Protein AF-A0A9N9E2N8-F1 (afdb_monomer)

Radius of gyration: 24.15 Å; Cα contacts (8 Å, |Δi|>4): 84; chains: 1; bounding box: 54×44×68 Å

Foldseek 3Di:
DDDDQVVQVVCVVVVNHNHPVVVVVVVVVCVVCVVVVVVVVCVVQVVQKDKDFDFCPPVPPDPDDDPDPDDDDPVRTDIDIDGDDPDDDQDCAAPVRHGQQDPVGGNVVSSVVRCCVPPVVCVVADPVRNPPPDD

Secondary structure (DSSP, 8-state):
----HHHHHHHHHTTSS--HHHHHHHHHHHHHTHHHHHHHHHHHHGGGEEEEEEE-SS-TTS--------PPPGGGEEEEEEE---PPPPPSB-TTS-BS--TTSS-HHHHHHHHIIIIIHHHTS-TGGGGS---

Sequence (135 aa):
MGTSYEAINAFATAGITITARHMDKKKADLAELHDDLINTYLNRDIRKATILNIDDYHNIHAKWTPDTCSTSTVSHMATQMLNSIETDAIPIYGLNGVSVHNHALIDPLIISKYLDEKYMRVMTVTFSGRFYHDD

Structure (mmCIF, N/CA/C/O backbone):
data_AF-A0A9N9E2N8-F1
#
_entry.id   AF-A0A9N9E2N8-F1
#
loop_
_atom_site.group_PDB
_atom_site.id
_atom_site.type_symbol
_atom_site.label_atom_id
_atom_site.label_alt_id
_atom_site.label_comp_id
_atom_site.label_asym_id
_atom_site.label_entity_id
_atom_site.label_seq_id
_atom_site.pdbx_PDB_ins_code
_atom_site.Cartn_x
_atom_site.Cartn_y
_atom_site.Cartn_z
_atom_site.occupancy
_atom_site.B_iso_or_equiv
_atom_site.auth_seq_id
_atom_site.auth_comp_id
_atom_site.auth_asym_id
_atom_site.auth_atom_id
_atom_site.pdbx_PDB_model_num
ATOM 1 N N . MET A 1 1 ? -7.423 -11.646 23.878 1.00 38.84 1 MET A N 1
ATOM 2 C CA . MET A 1 1 ? -7.677 -11.279 25.288 1.00 38.84 1 MET A CA 1
ATOM 3 C C . MET A 1 1 ? -8.115 -9.823 25.303 1.00 38.84 1 MET A C 1
ATOM 5 O O . MET A 1 1 ? -7.356 -8.999 24.815 1.00 38.84 1 MET A O 1
ATOM 9 N N . GLY A 1 2 ? -9.333 -9.517 25.751 1.00 53.75 2 GLY A N 1
ATOM 10 C CA . GLY A 1 2 ? -9.864 -8.151 25.808 1.00 53.75 2 GLY A CA 1
ATOM 11 C C . GLY A 1 2 ? -10.524 -7.896 27.161 1.00 53.75 2 GLY A C 1
ATOM 12 O O . GLY A 1 2 ? -11.177 -8.788 27.697 1.00 53.75 2 GLY A O 1
ATOM 13 N N . THR A 1 3 ? -10.303 -6.710 27.721 1.00 68.06 3 THR A N 1
ATOM 14 C CA . THR A 1 3 ? -10.912 -6.249 28.978 1.00 68.06 3 THR A CA 1
ATOM 15 C C . THR A 1 3 ? -12.417 -6.050 28.791 1.00 68.06 3 THR A C 1
ATOM 17 O O . THR A 1 3 ? -12.834 -5.491 27.778 1.00 68.06 3 THR A O 1
ATOM 20 N N . SER A 1 4 ? -13.236 -6.501 29.747 1.00 85.56 4 SER A N 1
ATOM 21 C CA . SER A 1 4 ? -14.698 -6.396 29.644 1.00 85.56 4 SER A CA 1
ATOM 22 C C . SER A 1 4 ? -15.182 -4.942 29.765 1.00 85.56 4 SER A C 1
ATOM 24 O O . SER A 1 4 ? -14.521 -4.096 30.379 1.00 85.56 4 SER A O 1
ATOM 26 N N . TYR A 1 5 ? -16.344 -4.631 29.184 1.00 87.06 5 TYR A N 1
ATOM 27 C CA . TYR A 1 5 ? -16.914 -3.279 29.210 1.00 87.06 5 TYR A CA 1
ATOM 28 C C . TYR A 1 5 ? -17.185 -2.776 30.632 1.00 87.06 5 TYR A C 1
ATOM 30 O O . TYR A 1 5 ? -17.061 -1.582 30.905 1.00 87.06 5 TYR A O 1
ATOM 38 N N . GLU A 1 6 ? -17.502 -3.686 31.549 1.00 87.25 6 GLU A N 1
ATOM 39 C CA . GLU A 1 6 ? -17.716 -3.404 32.966 1.00 87.25 6 GLU A CA 1
ATOM 40 C C . GLU A 1 6 ? -16.428 -2.904 33.622 1.00 87.25 6 GLU A C 1
ATOM 42 O O . GLU A 1 6 ? -16.455 -1.903 34.335 1.00 87.25 6 GLU A O 1
ATOM 47 N N . ALA A 1 7 ? -15.290 -3.539 33.329 1.00 87.62 7 ALA A N 1
ATOM 48 C CA . ALA A 1 7 ? -13.994 -3.112 33.844 1.00 87.62 7 ALA A CA 1
ATOM 49 C C . ALA A 1 7 ? -13.572 -1.746 33.270 1.00 87.62 7 ALA A C 1
ATOM 51 O O . ALA A 1 7 ? -13.100 -0.888 34.015 1.00 87.62 7 ALA A O 1
ATOM 52 N N . ILE A 1 8 ? -13.809 -1.495 31.974 1.00 88.25 8 ILE A N 1
ATOM 53 C CA . ILE A 1 8 ? -13.550 -0.185 31.343 1.00 88.25 8 ILE A CA 1
ATOM 54 C C . ILE A 1 8 ? -14.403 0.907 32.000 1.00 88.25 8 ILE A C 1
ATOM 56 O O . ILE A 1 8 ? -13.895 1.963 32.373 1.00 88.25 8 ILE A O 1
ATOM 60 N N . ASN A 1 9 ? -15.697 0.646 32.193 1.00 90.62 9 ASN A N 1
ATOM 61 C CA . ASN A 1 9 ? -16.595 1.608 32.824 1.00 90.62 9 ASN A CA 1
ATOM 62 C C . ASN A 1 9 ? -16.271 1.820 34.308 1.00 90.62 9 ASN A C 1
ATOM 64 O O . ASN A 1 9 ? -16.407 2.943 34.789 1.00 90.62 9 ASN A O 1
ATOM 68 N N . ALA A 1 10 ? -15.799 0.796 35.024 1.00 90.38 10 ALA A N 1
ATOM 69 C CA . ALA A 1 10 ? -15.347 0.932 36.406 1.00 90.38 10 ALA A CA 1
ATOM 70 C C . ALA A 1 10 ? -14.119 1.849 36.510 1.00 90.38 10 ALA A C 1
ATOM 72 O O . ALA A 1 10 ? -14.129 2.795 37.297 1.00 90.38 10 ALA A O 1
ATOM 73 N N . PHE A 1 11 ? -13.100 1.648 35.666 1.00 89.75 11 PHE A N 1
ATOM 74 C CA . PHE A 1 11 ? -11.941 2.546 35.625 1.00 89.75 11 PHE A CA 1
ATOM 75 C C . PHE A 1 11 ? -12.316 3.964 35.185 1.00 89.75 11 PHE A C 1
ATOM 77 O O . PHE A 1 11 ? -11.742 4.935 35.678 1.00 89.75 11 PHE A O 1
ATOM 84 N N . ALA A 1 12 ? -13.288 4.100 34.280 1.00 88.81 12 ALA A N 1
ATOM 85 C CA . ALA A 1 12 ? -13.772 5.405 33.855 1.00 88.81 12 ALA A CA 1
ATOM 86 C C . ALA A 1 12 ? -14.524 6.128 34.976 1.00 88.81 12 ALA A C 1
ATOM 88 O O . ALA A 1 12 ? -14.331 7.322 35.187 1.00 88.81 12 ALA A O 1
ATOM 89 N N . THR A 1 13 ? -15.320 5.390 35.752 1.00 88.38 13 THR A N 1
ATOM 90 C CA . THR A 1 13 ? -16.005 5.905 36.947 1.00 88.38 13 THR A CA 1
ATOM 91 C C . THR A 1 13 ? -15.002 6.315 38.026 1.00 88.38 13 THR A C 1
ATOM 93 O O . THR A 1 13 ? -15.208 7.314 38.706 1.00 88.38 13 THR A O 1
ATOM 96 N N . ALA A 1 14 ? -13.881 5.598 38.136 1.00 91.00 14 ALA A N 1
ATOM 97 C CA . ALA A 1 14 ? -12.762 5.964 39.002 1.00 91.00 14 ALA A CA 1
ATOM 98 C C . ALA A 1 14 ? -11.943 7.170 38.489 1.00 91.00 14 ALA A C 1
ATOM 100 O O . ALA A 1 14 ? -10.992 7.579 39.149 1.00 91.00 14 ALA A O 1
ATOM 101 N N . GLY A 1 15 ? -12.279 7.735 37.321 1.00 87.81 15 GLY A N 1
ATOM 102 C CA . GLY A 1 15 ? -11.592 8.886 36.726 1.00 87.81 15 GLY A CA 1
ATOM 103 C C . GLY A 1 15 ? -10.244 8.564 36.073 1.00 87.81 15 GLY A C 1
ATOM 104 O O . GLY A 1 15 ? -9.501 9.477 35.731 1.00 87.81 15 GLY A O 1
ATOM 105 N N . ILE A 1 16 ? -9.917 7.280 35.898 1.00 88.69 16 ILE A N 1
ATOM 106 C CA . ILE A 1 16 ? -8.618 6.823 35.378 1.00 88.69 16 ILE A CA 1
ATOM 107 C C . ILE A 1 16 ? -8.647 6.691 33.845 1.00 88.69 16 ILE A C 1
ATOM 109 O O . ILE A 1 16 ? -7.616 6.815 33.187 1.00 88.69 16 ILE A O 1
ATOM 113 N N . THR A 1 17 ? -9.818 6.438 33.251 1.00 88.62 17 THR A N 1
ATOM 114 C CA . THR A 1 17 ? -9.977 6.254 31.796 1.00 88.62 17 THR A CA 1
ATOM 115 C C . THR A 1 17 ? -11.327 6.776 31.278 1.00 88.62 17 THR A C 1
ATOM 117 O O . THR A 1 17 ? -12.059 7.453 31.996 1.00 88.62 17 THR A O 1
ATOM 120 N N . ILE A 1 18 ? -11.659 6.488 30.018 1.00 88.38 18 ILE A N 1
ATOM 121 C CA . ILE A 1 18 ? -12.928 6.834 29.361 1.00 88.38 18 ILE A CA 1
ATOM 122 C C . ILE A 1 18 ? -13.882 5.636 29.307 1.00 88.38 18 ILE A C 1
ATOM 124 O O . ILE A 1 18 ? -13.458 4.484 29.264 1.00 88.38 18 ILE A O 1
ATOM 128 N N . THR A 1 19 ? -15.192 5.898 29.299 1.00 91.69 19 THR A N 1
ATOM 129 C CA . THR A 1 19 ? -16.204 4.830 29.245 1.00 91.69 19 THR A CA 1
ATOM 130 C C . THR A 1 19 ? -16.215 4.134 27.887 1.00 91.69 19 THR A C 1
ATOM 132 O O . THR A 1 19 ? -15.945 4.746 26.850 1.00 91.69 19 THR A O 1
ATOM 135 N N . ALA A 1 20 ? -16.629 2.866 27.879 1.00 89.25 20 ALA A N 1
ATOM 136 C CA . ALA A 1 20 ? -16.819 2.097 26.652 1.00 89.25 20 ALA A CA 1
ATOM 137 C C . ALA A 1 20 ? -17.772 2.805 25.676 1.00 89.25 20 ALA A C 1
ATOM 139 O O . ALA A 1 20 ? -17.470 2.955 24.497 1.00 89.25 20 ALA A O 1
ATOM 140 N N . ARG A 1 21 ? -18.863 3.374 26.205 1.00 88.12 21 ARG A N 1
ATOM 141 C CA . ARG A 1 21 ? -19.847 4.142 25.431 1.00 88.12 21 ARG A CA 1
ATOM 142 C C . ARG A 1 21 ? -19.235 5.348 24.717 1.00 88.12 21 ARG A C 1
ATOM 144 O O . ARG A 1 21 ? -19.639 5.672 23.603 1.00 88.12 21 ARG A O 1
ATOM 151 N N . HIS A 1 22 ? -18.291 6.037 25.360 1.00 90.62 22 HIS A N 1
ATOM 152 C CA . HIS A 1 22 ? -17.595 7.160 24.737 1.00 90.62 22 HIS A CA 1
ATOM 153 C C . HIS A 1 22 ? -16.716 6.685 23.575 1.00 90.62 22 HIS A C 1
ATOM 155 O O . HIS A 1 22 ? -16.745 7.300 22.510 1.00 90.62 22 HIS A O 1
ATOM 161 N N . MET A 1 23 ? -15.983 5.580 23.751 1.00 89.50 23 MET A N 1
ATOM 162 C CA . MET A 1 23 ? -15.212 4.975 22.660 1.00 89.50 23 MET A CA 1
ATOM 163 C C . MET A 1 23 ? -16.104 4.534 21.499 1.00 89.50 23 MET A C 1
ATOM 165 O O . MET A 1 23 ? -15.770 4.820 20.354 1.00 89.50 23 MET A O 1
ATOM 169 N N . ASP A 1 24 ? -17.239 3.888 21.777 1.00 92.56 24 ASP A N 1
ATOM 170 C CA . ASP A 1 24 ? -18.162 3.427 20.735 1.00 92.56 24 ASP A CA 1
ATOM 171 C C . ASP A 1 24 ? -18.695 4.599 19.909 1.00 92.56 24 ASP A C 1
ATOM 173 O O . ASP A 1 24 ? -18.713 4.536 18.681 1.00 92.56 24 ASP A O 1
ATOM 177 N N . LYS A 1 25 ? -19.043 5.711 20.570 1.00 93.69 25 LYS A N 1
ATOM 178 C CA . LYS A 1 25 ? -19.440 6.937 19.875 1.00 93.69 25 LYS A CA 1
ATOM 179 C C . LYS A 1 25 ? -18.308 7.481 19.004 1.00 93.69 25 LYS A C 1
ATOM 181 O O . LYS A 1 25 ? -18.532 7.764 17.838 1.00 93.69 25 LYS A O 1
ATOM 186 N N . LYS A 1 26 ? -17.082 7.565 19.528 1.00 92.75 26 LYS A N 1
ATOM 187 C CA . LYS A 1 26 ? -15.921 8.017 18.743 1.00 92.75 26 LYS A CA 1
ATOM 188 C C . LYS A 1 26 ? -15.634 7.121 17.544 1.00 92.75 26 LYS A C 1
ATOM 190 O O . LYS A 1 26 ? -15.248 7.624 16.495 1.00 92.75 26 LYS A O 1
ATOM 195 N N . LYS A 1 27 ? -15.830 5.813 17.689 1.00 91.19 27 LYS A N 1
ATOM 196 C CA . LYS A 1 27 ? -15.692 4.855 16.594 1.00 91.19 27 LYS A CA 1
ATOM 197 C C . LYS A 1 27 ? -16.765 5.069 15.526 1.00 91.19 27 LYS A C 1
ATOM 199 O O . LYS A 1 27 ? -16.438 5.002 14.348 1.00 91.19 27 LYS A O 1
ATOM 204 N N . ALA A 1 28 ? -18.006 5.342 15.929 1.00 93.19 28 ALA A N 1
ATOM 205 C CA . ALA A 1 28 ? -19.091 5.674 15.010 1.00 93.19 28 ALA A CA 1
ATOM 206 C C . ALA A 1 28 ? -18.826 6.996 14.272 1.00 93.19 28 ALA A C 1
ATOM 208 O O . ALA A 1 28 ? -18.872 7.007 13.048 1.00 93.19 28 ALA A O 1
ATOM 209 N N . ASP A 1 29 ? -18.442 8.056 14.994 1.00 94.69 29 ASP A N 1
ATOM 210 C CA . ASP A 1 29 ? -18.075 9.351 14.403 1.00 94.69 29 ASP A CA 1
ATOM 211 C C . ASP A 1 29 ? -16.925 9.179 13.382 1.00 94.69 29 ASP A C 1
ATOM 213 O O . ASP A 1 29 ? -16.960 9.727 12.284 1.00 94.69 29 ASP A O 1
ATOM 217 N N . LEU A 1 30 ? -15.900 8.381 13.720 1.00 90.06 30 LEU A N 1
ATOM 218 C CA . LEU A 1 30 ? -14.774 8.095 12.822 1.00 90.06 30 LEU A CA 1
ATOM 219 C C . LEU A 1 30 ? -15.198 7.296 11.583 1.00 90.06 30 LEU A C 1
ATOM 221 O O . LEU A 1 30 ? -14.648 7.519 10.509 1.00 90.06 30 LEU A O 1
ATOM 225 N N . ALA A 1 31 ? -16.136 6.360 11.734 1.00 90.25 31 ALA A N 1
ATOM 226 C CA . ALA A 1 31 ? -16.673 5.589 10.618 1.00 90.25 31 ALA A CA 1
ATOM 227 C C . ALA A 1 31 ? -17.500 6.472 9.671 1.00 90.25 31 ALA A C 1
ATOM 229 O O . ALA A 1 31 ? -17.393 6.314 8.462 1.00 90.25 31 ALA A O 1
ATOM 230 N N . GLU A 1 32 ? -18.265 7.427 10.204 1.00 93.62 32 GLU A N 1
ATOM 231 C CA . GLU A 1 32 ? -19.024 8.402 9.409 1.00 93.62 32 GLU A CA 1
ATOM 232 C C . GLU A 1 32 ? -18.097 9.351 8.633 1.00 93.62 32 GLU A C 1
ATOM 234 O O . GLU A 1 32 ? -18.327 9.630 7.462 1.00 93.62 32 GLU A O 1
ATOM 239 N N . LEU A 1 33 ? -16.996 9.785 9.255 1.00 94.19 33 LEU A N 1
ATOM 240 C CA . LEU A 1 33 ? -15.969 10.628 8.627 1.00 94.19 33 LEU A CA 1
ATOM 241 C C . LEU A 1 33 ? -15.017 9.860 7.695 1.00 94.19 33 LEU A C 1
ATOM 243 O O . LEU A 1 33 ? -14.157 10.474 7.060 1.00 94.19 33 LEU A O 1
ATOM 247 N N . HIS A 1 34 ? -15.102 8.529 7.656 1.00 89.56 34 HIS A N 1
ATOM 248 C CA . HIS A 1 34 ? -14.090 7.686 7.026 1.00 89.56 34 HIS A CA 1
ATOM 249 C C . HIS A 1 34 ? -13.934 7.980 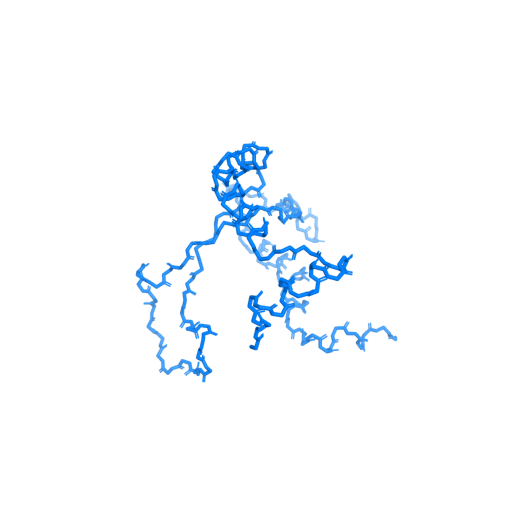5.535 1.00 89.56 34 HIS A C 1
ATOM 251 O O . HIS A 1 34 ? -12.813 8.192 5.067 1.00 89.56 34 HIS A O 1
ATOM 257 N N . ASP A 1 35 ? -15.052 8.042 4.815 1.00 88.12 35 ASP A N 1
ATOM 258 C CA . ASP A 1 35 ? -15.057 8.247 3.368 1.00 88.12 35 ASP A CA 1
ATOM 259 C C . ASP A 1 35 ? -14.479 9.618 3.005 1.00 88.12 35 ASP A C 1
ATOM 261 O O . ASP A 1 35 ? -13.633 9.722 2.116 1.00 88.12 35 ASP A O 1
ATOM 265 N N . ASP A 1 36 ? -14.848 10.668 3.742 1.00 91.94 36 ASP A N 1
ATOM 266 C CA . ASP A 1 36 ? -14.325 12.022 3.540 1.00 91.94 36 ASP A CA 1
ATOM 267 C C . ASP A 1 36 ? -12.822 12.113 3.834 1.00 91.94 36 ASP A C 1
ATOM 269 O O . ASP A 1 36 ? -12.075 12.767 3.095 1.00 91.94 36 ASP A O 1
ATOM 273 N N 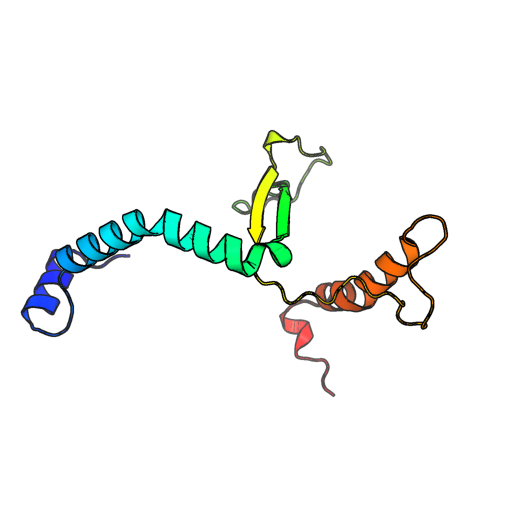. LEU A 1 37 ? -12.350 11.433 4.884 1.00 87.88 37 LEU A N 1
ATOM 274 C CA . LEU A 1 37 ? -10.928 11.361 5.223 1.00 87.88 37 LEU A CA 1
ATOM 275 C C . LEU A 1 37 ? -10.129 10.618 4.150 1.00 87.88 37 LEU A C 1
ATOM 277 O O . LEU A 1 37 ? -9.076 11.111 3.736 1.00 87.88 37 LEU A O 1
ATOM 281 N N . ILE A 1 38 ? -10.632 9.474 3.672 1.00 83.12 38 ILE A N 1
ATOM 282 C CA . ILE A 1 38 ? -10.019 8.735 2.564 1.00 83.12 38 ILE A CA 1
ATOM 283 C C . ILE A 1 38 ? -9.993 9.607 1.315 1.00 83.12 38 ILE A C 1
ATOM 285 O O . ILE A 1 38 ? -8.927 9.790 0.735 1.00 83.12 38 ILE A O 1
ATOM 289 N N . ASN A 1 39 ? -11.116 10.204 0.923 1.00 85.69 39 ASN A N 1
ATOM 290 C CA . ASN A 1 39 ? -11.197 11.039 -0.273 1.00 85.69 39 ASN A CA 1
ATOM 291 C C . ASN A 1 39 ? -10.233 12.228 -0.205 1.00 85.69 39 ASN A C 1
ATOM 293 O O . ASN A 1 39 ? -9.521 12.514 -1.169 1.00 85.69 39 ASN A O 1
ATOM 297 N N . THR A 1 40 ? -10.158 12.900 0.943 1.00 88.56 40 THR A N 1
ATOM 298 C CA . THR A 1 40 ? -9.223 14.011 1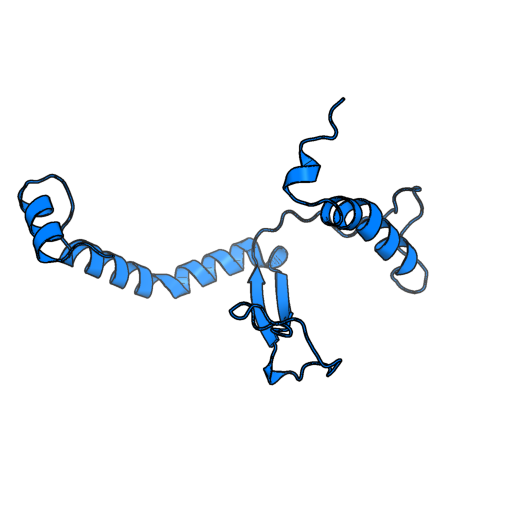.160 1.00 88.56 40 THR A CA 1
ATOM 299 C C . THR A 1 40 ? -7.772 13.546 1.044 1.00 88.56 40 THR A C 1
ATOM 301 O O . THR A 1 40 ? -6.961 14.185 0.371 1.00 88.56 40 THR A O 1
ATOM 304 N N . TYR A 1 41 ? -7.442 12.415 1.668 1.00 83.38 41 TYR A N 1
ATOM 305 C CA . TYR A 1 41 ? -6.110 11.825 1.619 1.00 83.38 41 TYR A CA 1
ATOM 306 C C . TYR A 1 41 ? -5.713 11.403 0.198 1.00 83.38 41 TYR A C 1
ATOM 308 O O . TYR A 1 41 ? -4.634 11.763 -0.274 1.00 83.38 41 TYR A O 1
ATOM 316 N N . LEU A 1 42 ? -6.600 10.705 -0.515 1.00 82.00 42 LEU A N 1
ATOM 317 C CA . LEU A 1 42 ? -6.375 10.277 -1.892 1.00 82.00 42 LEU A CA 1
ATOM 318 C C . LEU A 1 42 ? -6.204 11.467 -2.831 1.00 82.00 42 LEU A C 1
ATOM 320 O O . LEU A 1 42 ? -5.272 11.462 -3.623 1.00 82.00 42 LEU A O 1
ATOM 324 N N . ASN A 1 43 ? -7.029 12.509 -2.714 1.00 83.44 43 ASN A N 1
ATOM 325 C CA . ASN A 1 43 ? -6.896 13.712 -3.538 1.00 83.44 43 ASN A CA 1
ATOM 326 C C . ASN A 1 43 ? -5.566 14.439 -3.302 1.00 83.44 43 ASN A C 1
ATOM 328 O O . ASN A 1 43 ? -4.954 14.930 -4.251 1.00 83.44 43 ASN A O 1
ATOM 332 N N . ARG A 1 44 ? -5.091 14.488 -2.052 1.00 82.56 44 ARG A N 1
ATOM 333 C CA . ARG A 1 44 ? -3.800 15.101 -1.714 1.00 82.56 44 ARG A CA 1
ATOM 334 C C . ARG A 1 44 ? -2.623 14.318 -2.294 1.00 82.56 44 ARG A C 1
ATOM 336 O O . ARG A 1 44 ? -1.672 14.918 -2.792 1.00 82.56 44 ARG A O 1
ATOM 343 N N . ASP A 1 45 ? -2.688 12.992 -2.224 1.00 76.25 45 ASP A N 1
ATOM 344 C CA . ASP A 1 45 ? -1.568 12.098 -2.517 1.00 76.25 45 ASP A CA 1
ATOM 345 C C . ASP A 1 45 ? -1.763 11.282 -3.811 1.00 76.25 45 ASP A C 1
ATOM 347 O O . ASP A 1 45 ? -1.033 10.323 -4.051 1.00 76.25 45 ASP A O 1
ATOM 351 N N . ILE A 1 46 ? -2.685 11.686 -4.699 1.00 75.69 46 ILE A N 1
ATOM 352 C CA . ILE A 1 46 ? -3.065 10.936 -5.915 1.00 75.69 46 ILE A CA 1
ATOM 353 C C . ILE A 1 46 ? -1.877 10.627 -6.832 1.00 75.69 46 ILE A C 1
ATOM 355 O O . ILE A 1 46 ? -1.820 9.581 -7.467 1.00 75.69 46 ILE A O 1
ATOM 359 N N . ARG A 1 47 ? -0.884 11.522 -6.870 1.00 69.19 47 ARG A N 1
ATOM 360 C CA . ARG A 1 47 ? 0.347 11.361 -7.662 1.00 69.19 47 ARG A CA 1
ATOM 361 C C . ARG A 1 47 ? 1.345 10.369 -7.060 1.00 69.19 47 ARG A C 1
ATOM 363 O O . ARG A 1 47 ? 2.290 9.989 -7.738 1.00 69.19 47 ARG A O 1
ATOM 370 N N . LYS A 1 48 ? 1.166 10.008 -5.791 1.00 70.44 48 LYS A N 1
ATOM 371 C CA . LYS A 1 48 ? 2.013 9.083 -5.023 1.00 70.44 48 LYS A CA 1
ATOM 372 C C . LYS A 1 48 ? 1.306 7.754 -4.749 1.00 70.44 48 LYS A C 1
ATOM 374 O O . LYS A 1 48 ? 1.866 6.894 -4.070 1.00 70.44 48 LYS A O 1
ATOM 379 N N . ALA A 1 49 ? 0.072 7.611 -5.228 1.00 71.94 49 ALA A N 1
ATOM 380 C CA . ALA A 1 49 ? -0.722 6.417 -5.039 1.00 71.94 49 ALA A CA 1
ATOM 381 C C . ALA A 1 49 ? -0.227 5.299 -5.952 1.00 71.94 49 ALA A C 1
ATOM 383 O O . ALA A 1 49 ? -0.145 5.467 -7.168 1.00 71.94 49 ALA A O 1
ATOM 384 N N . THR A 1 50 ? 0.087 4.151 -5.358 1.00 70.31 50 THR A N 1
ATOM 385 C CA . THR A 1 50 ? 0.457 2.938 -6.087 1.00 70.31 50 THR A CA 1
ATOM 386 C C . THR A 1 50 ? -0.606 1.874 -5.851 1.00 70.31 50 THR A C 1
ATOM 388 O O . THR A 1 50 ? -0.963 1.581 -4.709 1.00 70.31 50 THR A O 1
ATOM 391 N N . ILE A 1 51 ? -1.117 1.293 -6.937 1.00 74.19 51 ILE A N 1
ATOM 392 C CA . ILE A 1 51 ? -2.058 0.171 -6.898 1.00 74.19 51 ILE A CA 1
ATOM 393 C C . ILE A 1 51 ? -1.271 -1.090 -7.240 1.00 74.19 51 ILE A C 1
ATOM 395 O O . ILE A 1 51 ? -0.731 -1.206 -8.340 1.00 74.19 51 ILE A O 1
ATOM 399 N N . LEU A 1 52 ? -1.191 -2.017 -6.290 1.00 72.69 52 LEU A N 1
ATOM 400 C CA . LEU A 1 52 ? -0.513 -3.296 -6.459 1.00 72.69 52 LEU A CA 1
ATOM 401 C C . LEU A 1 52 ? -1.559 -4.402 -6.513 1.00 72.69 52 LEU A C 1
ATOM 403 O O . LEU A 1 52 ? -2.353 -4.557 -5.587 1.00 72.69 52 LEU A O 1
ATOM 407 N N . ASN A 1 53 ? -1.531 -5.191 -7.581 1.00 74.38 53 ASN A N 1
ATOM 408 C CA . ASN A 1 53 ? -2.224 -6.471 -7.611 1.00 74.38 53 ASN A CA 1
ATOM 409 C C . ASN A 1 53 ? -1.238 -7.515 -7.102 1.00 74.38 53 ASN A C 1
ATOM 411 O O . ASN A 1 53 ? -0.279 -7.856 -7.794 1.00 74.38 53 ASN A O 1
ATOM 415 N N . ILE A 1 54 ? -1.435 -7.941 -5.859 1.00 72.06 54 ILE A N 1
ATOM 416 C CA . ILE A 1 54 ? -0.632 -8.980 -5.228 1.00 72.06 54 ILE A CA 1
ATOM 417 C C . ILE A 1 54 ? -1.394 -10.280 -5.407 1.00 72.06 54 ILE A C 1
ATOM 419 O O . ILE A 1 54 ? -2.541 -10.411 -4.989 1.00 72.06 54 ILE A O 1
ATOM 423 N N . ASP A 1 55 ? -0.753 -11.229 -6.058 1.00 69.12 55 ASP A N 1
ATOM 424 C CA . ASP A 1 55 ? -1.254 -12.585 -6.157 1.00 69.12 55 ASP A CA 1
ATOM 425 C C . ASP A 1 55 ? -1.146 -13.281 -4.791 1.00 69.12 55 ASP A C 1
ATOM 427 O O . ASP A 1 55 ? -0.076 -13.278 -4.177 1.00 69.12 55 ASP A O 1
ATOM 431 N N . ASP A 1 56 ? -2.240 -13.876 -4.311 1.00 60.16 56 ASP A N 1
ATOM 432 C CA . ASP A 1 56 ? -2.266 -14.687 -3.089 1.00 60.16 56 ASP A CA 1
ATOM 433 C C . ASP A 1 56 ? -1.603 -16.058 -3.266 1.00 60.16 56 ASP A C 1
ATOM 435 O O . ASP A 1 56 ? -1.727 -16.898 -2.379 1.00 60.16 56 ASP A O 1
ATOM 439 N N . TYR A 1 57 ? -0.869 -16.260 -4.372 1.00 57.47 57 TYR A N 1
ATOM 440 C CA . TYR A 1 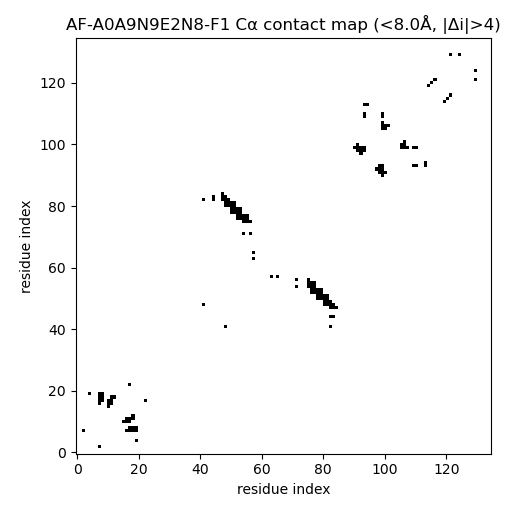57 ? -0.175 -17.480 -4.799 1.00 57.47 57 TYR A CA 1
ATOM 441 C C . TYR A 1 57 ? 0.357 -18.364 -3.669 1.00 57.47 57 TYR A C 1
ATOM 443 O O . TYR A 1 57 ? 0.363 -19.592 -3.763 1.00 57.47 57 TYR A O 1
ATOM 451 N N . HIS A 1 58 ? 0.852 -17.761 -2.590 1.00 55.53 58 HIS A N 1
ATOM 452 C CA . HIS A 1 58 ? 0.997 -18.446 -1.313 1.00 55.53 58 HIS A CA 1
ATOM 453 C C . HIS A 1 58 ? -0.001 -17.841 -0.355 1.00 55.53 58 HIS A C 1
ATOM 455 O O . HIS A 1 58 ? 0.205 -16.720 0.105 1.00 55.53 58 HIS A O 1
ATOM 461 N N . ASN A 1 59 ? -1.062 -18.589 -0.058 1.00 56.12 59 ASN A N 1
ATOM 462 C CA . ASN A 1 59 ? -1.999 -18.257 0.997 1.00 56.12 59 ASN A CA 1
ATOM 463 C C . ASN A 1 59 ? -1.183 -17.855 2.234 1.00 56.12 59 ASN A C 1
ATOM 465 O O . ASN A 1 59 ? -0.604 -18.707 2.909 1.00 56.12 59 ASN A O 1
ATOM 469 N N . ILE A 1 60 ? -1.095 -16.550 2.506 1.00 53.03 60 ILE A N 1
ATOM 470 C CA . ILE A 1 60 ? -0.188 -15.980 3.515 1.00 53.03 60 ILE A CA 1
ATOM 471 C C . ILE A 1 60 ? -0.527 -16.459 4.933 1.00 53.03 60 ILE A C 1
ATOM 473 O O . ILE A 1 60 ? 0.232 -16.244 5.878 1.00 53.03 60 ILE A O 1
ATOM 477 N N . HIS A 1 61 ? -1.669 -17.130 5.081 1.00 55.69 61 HIS A N 1
ATOM 478 C CA . HIS A 1 61 ? -2.154 -17.729 6.312 1.00 55.69 61 HIS A CA 1
ATOM 479 C C . HIS A 1 61 ? -1.742 -19.204 6.484 1.00 55.69 61 HIS A C 1
ATOM 481 O O . HIS A 1 61 ? -2.032 -19.784 7.531 1.00 55.69 61 HIS A O 1
ATOM 487 N N . ALA A 1 62 ? -1.044 -19.816 5.517 1.00 53.16 62 ALA A N 1
ATOM 488 C CA . ALA A 1 62 ? -0.626 -21.218 5.563 1.00 53.16 62 ALA A CA 1
ATOM 489 C C . ALA A 1 62 ? 0.876 -21.409 5.251 1.00 53.16 62 ALA A C 1
ATOM 491 O O . ALA A 1 62 ? 1.387 -20.968 4.228 1.00 53.16 62 ALA A O 1
ATOM 492 N N . LYS A 1 63 ? 1.598 -22.133 6.124 1.00 48.75 63 LYS A N 1
ATOM 493 C CA . LYS A 1 63 ? 2.989 -22.582 5.891 1.00 48.75 63 LYS A CA 1
ATOM 494 C C . LYS A 1 63 ? 3.018 -23.779 4.935 1.00 48.75 63 LYS A C 1
ATOM 496 O O . LYS A 1 63 ? 3.252 -24.899 5.382 1.00 48.75 63 LYS A O 1
ATOM 501 N N . TRP A 1 64 ? 2.713 -23.590 3.659 1.00 54.22 64 TRP A N 1
ATOM 50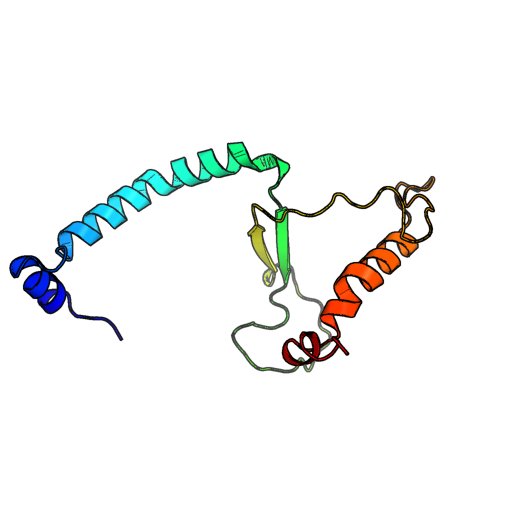2 C CA . TRP A 1 64 ? 2.816 -24.667 2.669 1.00 54.22 64 TRP A CA 1
ATOM 503 C C . TRP A 1 64 ? 3.831 -24.283 1.593 1.00 54.22 64 TRP A C 1
ATOM 505 O O . TRP A 1 64 ? 3.790 -23.183 1.049 1.00 54.22 64 TRP A O 1
ATOM 515 N N . THR A 1 65 ? 4.777 -25.185 1.323 1.00 54.06 65 THR A N 1
ATOM 516 C CA . THR A 1 65 ? 5.653 -25.107 0.150 1.00 54.06 65 THR A CA 1
ATOM 517 C C . THR A 1 65 ? 4.830 -25.550 -1.061 1.00 54.06 65 THR A C 1
ATOM 519 O O . THR A 1 65 ? 4.216 -26.615 -0.979 1.00 54.06 65 THR A O 1
ATOM 522 N N . PRO A 1 66 ? 4.776 -24.776 -2.155 1.00 50.62 66 PRO A N 1
ATOM 523 C CA . PRO A 1 66 ? 3.969 -25.129 -3.319 1.00 50.62 66 PRO A CA 1
ATOM 524 C C . PRO A 1 66 ? 4.448 -26.442 -3.922 1.00 50.62 66 PRO A C 1
ATOM 526 O O . PRO A 1 66 ? 5.643 -26.616 -4.164 1.00 50.62 66 PRO A O 1
ATOM 529 N N . ASP A 1 67 ? 3.517 -27.347 -4.193 1.00 56.03 67 ASP A N 1
ATOM 530 C CA . ASP A 1 67 ? 3.768 -28.609 -4.892 1.00 56.03 67 ASP A CA 1
ATOM 531 C C . ASP A 1 67 ? 3.506 -28.508 -6.405 1.00 56.03 67 ASP A C 1
ATOM 533 O O . ASP A 1 67 ? 3.791 -29.440 -7.157 1.00 56.03 67 ASP A O 1
ATOM 537 N N . THR A 1 68 ? 2.984 -27.367 -6.864 1.00 51.56 68 THR A N 1
ATOM 538 C CA . THR A 1 68 ? 2.520 -27.154 -8.233 1.00 51.56 68 THR A CA 1
ATOM 539 C C . THR A 1 68 ? 2.944 -25.783 -8.770 1.00 51.56 68 THR A C 1
ATOM 541 O O . THR A 1 68 ? 2.960 -24.773 -8.069 1.00 51.56 68 THR A O 1
ATOM 544 N N . CYS A 1 69 ? 3.321 -25.757 -10.052 1.00 55.16 69 CYS A N 1
ATOM 545 C CA . CYS A 1 69 ? 3.626 -24.548 -10.823 1.00 55.16 69 CYS A CA 1
ATOM 546 C C . CYS A 1 69 ? 2.377 -24.127 -11.616 1.00 55.16 69 CYS A C 1
ATOM 548 O O . CYS A 1 69 ? 2.389 -24.055 -12.844 1.00 55.16 69 CYS A O 1
ATOM 550 N N . SER A 1 70 ? 1.241 -23.988 -10.936 1.00 55.34 70 SER A N 1
ATOM 551 C CA . SER A 1 70 ? -0.016 -23.593 -11.569 1.00 55.34 70 SER A CA 1
ATOM 552 C C . SER A 1 70 ? -0.163 -22.085 -11.477 1.00 55.34 70 SER A C 1
ATOM 554 O O . SER A 1 70 ? -0.468 -21.588 -10.404 1.00 55.34 70 SER A O 1
ATOM 556 N N . THR A 1 71 ? 0.033 -21.362 -12.580 1.00 53.06 71 THR A N 1
ATOM 557 C CA . THR A 1 71 ? -0.204 -19.910 -12.659 1.00 53.06 71 THR A CA 1
ATOM 558 C C . THR A 1 71 ? -1.569 -19.545 -12.076 1.00 53.06 71 THR A C 1
ATOM 560 O O . THR A 1 71 ? -2.586 -20.099 -12.500 1.00 53.06 71 THR A O 1
ATOM 563 N N . SER A 1 72 ? -1.579 -18.628 -11.113 1.00 56.97 72 SER A N 1
ATOM 564 C CA . SER A 1 72 ? -2.783 -18.098 -10.477 1.00 56.97 72 SER A CA 1
ATOM 565 C C . SER A 1 72 ? -3.775 -17.537 -11.495 1.00 56.97 72 SER A C 1
ATOM 567 O O . SER A 1 72 ? -3.423 -16.904 -12.493 1.00 56.97 72 SER A O 1
ATOM 569 N N . THR A 1 73 ? -5.057 -17.775 -11.240 1.00 60.19 73 THR A N 1
ATOM 570 C CA . THR A 1 73 ? -6.153 -17.111 -11.946 1.00 60.19 73 THR A CA 1
ATOM 571 C C . THR A 1 73 ? -6.457 -15.757 -11.302 1.00 60.19 73 THR A C 1
ATOM 573 O O . THR A 1 73 ? -6.178 -15.541 -10.128 1.00 60.19 73 THR A O 1
ATOM 576 N N . VAL A 1 74 ? -7.102 -14.847 -12.045 1.00 61.97 74 VAL A N 1
ATOM 577 C CA . VAL A 1 74 ? -7.489 -13.495 -11.571 1.00 61.97 74 VAL A CA 1
ATOM 578 C C . VAL A 1 74 ? -8.252 -13.516 -10.235 1.00 61.97 74 VAL A C 1
ATOM 580 O O . VAL A 1 74 ? -8.176 -12.564 -9.467 1.00 61.97 74 VAL A O 1
ATOM 583 N N . SER A 1 75 ? -8.944 -14.617 -9.929 1.00 63.91 75 SER A N 1
ATOM 584 C CA . SER A 1 75 ? -9.648 -14.855 -8.662 1.00 63.91 75 SER A CA 1
ATOM 585 C C . SER A 1 75 ? -8.758 -14.889 -7.413 1.00 63.91 75 SER A C 1
ATOM 587 O O . SER A 1 75 ? -9.292 -14.795 -6.315 1.00 63.91 75 SER A O 1
ATOM 589 N N . HIS A 1 76 ? -7.443 -15.041 -7.572 1.00 62.25 76 HIS A N 1
ATOM 590 C CA . HIS A 1 76 ? -6.456 -15.126 -6.489 1.00 62.25 76 HIS A CA 1
ATOM 591 C C . HIS A 1 76 ? -5.719 -13.807 -6.237 1.00 62.25 76 HIS A C 1
ATOM 593 O O . HIS A 1 76 ? -4.875 -13.719 -5.355 1.00 62.25 76 HIS A O 1
ATOM 599 N N . MET A 1 77 ? -6.029 -12.749 -6.990 1.00 64.94 77 MET A N 1
ATOM 600 C CA . MET A 1 77 ? -5.382 -11.458 -6.786 1.00 64.94 77 MET A CA 1
ATOM 601 C C . MET A 1 77 ? -6.095 -10.640 -5.708 1.00 64.94 77 MET A C 1
ATOM 603 O O . MET A 1 77 ? -7.300 -10.401 -5.778 1.00 64.94 77 MET A O 1
ATOM 607 N N . ALA A 1 78 ? -5.323 -10.137 -4.749 1.00 66.94 78 ALA A N 1
ATOM 608 C CA . ALA A 1 78 ? -5.726 -9.080 -3.838 1.00 66.94 78 ALA A CA 1
ATOM 609 C C . ALA A 1 78 ? -5.170 -7.737 -4.334 1.00 66.94 78 ALA A C 1
ATOM 611 O O . ALA A 1 78 ? -3.969 -7.581 -4.559 1.00 66.94 78 ALA A O 1
ATOM 612 N N . THR A 1 79 ? -6.038 -6.739 -4.486 1.00 68.94 79 THR A N 1
ATOM 613 C CA . THR A 1 79 ? -5.611 -5.374 -4.813 1.00 68.94 79 THR A CA 1
ATOM 614 C C . THR A 1 79 ? -5.322 -4.611 -3.524 1.00 68.94 79 THR A C 1
ATOM 616 O O . THR A 1 79 ? -6.217 -4.403 -2.706 1.00 68.94 79 THR A O 1
ATOM 619 N N . GLN A 1 80 ? -4.079 -4.166 -3.348 1.00 68.00 80 GLN A N 1
ATOM 620 C CA . GLN A 1 80 ? -3.675 -3.301 -2.244 1.00 68.00 80 GLN A CA 1
ATOM 621 C C . GLN A 1 80 ? -3.337 -1.902 -2.768 1.00 68.00 80 GLN A C 1
ATOM 623 O O . GLN A 1 80 ? -2.552 -1.737 -3.702 1.00 68.00 80 GLN A O 1
ATOM 628 N N . MET A 1 81 ? -3.928 -0.884 -2.142 1.00 70.69 81 MET A N 1
ATOM 629 C CA . MET A 1 81 ? -3.602 0.516 -2.393 1.00 70.69 81 MET A CA 1
ATOM 630 C C . MET A 1 81 ? -2.569 0.979 -1.365 1.00 70.69 81 MET A C 1
ATOM 632 O O . MET A 1 81 ? -2.840 0.970 -0.165 1.00 70.69 81 MET A O 1
ATOM 636 N N . LEU A 1 82 ? -1.384 1.371 -1.831 1.00 66.62 82 LEU A N 1
ATOM 637 C CA . LEU A 1 82 ? -0.328 1.940 -1.001 1.00 66.62 82 LEU A CA 1
ATOM 638 C C . LEU A 1 82 ? -0.152 3.411 -1.371 1.00 66.62 82 LEU A C 1
ATOM 640 O O . LEU A 1 82 ? 0.213 3.739 -2.499 1.00 66.62 82 LEU A O 1
ATOM 644 N N . ASN A 1 83 ? -0.369 4.296 -0.405 1.00 61.44 83 ASN A N 1
ATOM 645 C CA . ASN A 1 83 ? 0.028 5.692 -0.518 1.00 61.44 83 ASN A CA 1
ATOM 646 C C . ASN A 1 83 ? 1.237 5.923 0.386 1.00 61.44 83 ASN A C 1
ATOM 648 O O . ASN A 1 83 ? 1.258 5.482 1.533 1.00 61.44 83 ASN A O 1
ATOM 652 N N . SER A 1 84 ? 2.213 6.662 -0.140 1.0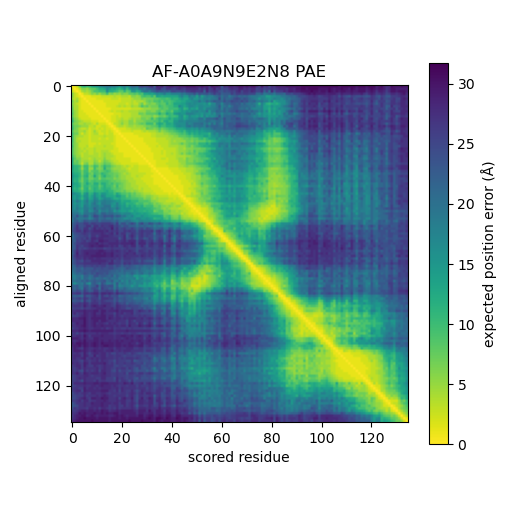0 58.78 84 SER A N 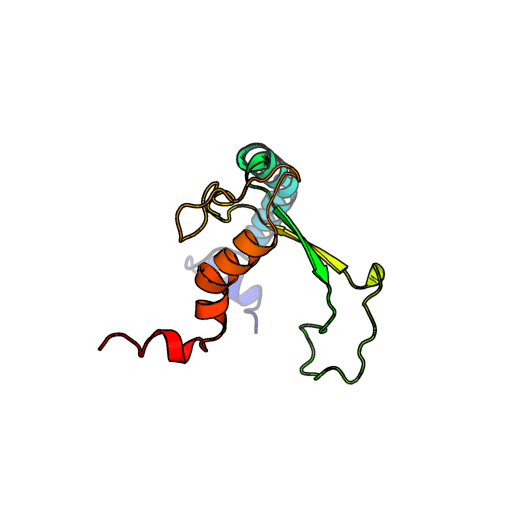1
ATOM 653 C CA . SER A 1 84 ? 3.497 6.957 0.500 1.00 58.78 84 SER A CA 1
ATOM 654 C C . SER A 1 84 ? 4.472 5.783 0.530 1.00 58.78 84 SER A C 1
ATOM 656 O O . SER A 1 84 ? 4.808 5.241 1.580 1.00 58.78 84 SER A O 1
ATOM 658 N N . ILE A 1 85 ? 5.036 5.488 -0.635 1.00 56.09 85 ILE A N 1
ATOM 659 C CA . ILE A 1 85 ? 6.430 5.070 -0.682 1.00 56.09 85 ILE A CA 1
ATOM 660 C C . ILE A 1 85 ? 7.175 6.266 -1.278 1.00 56.09 85 ILE A C 1
ATOM 662 O O . ILE A 1 85 ? 6.854 6.700 -2.385 1.00 56.09 85 ILE A O 1
ATOM 666 N N . GLU A 1 86 ? 8.119 6.850 -0.539 1.00 60.59 86 GLU A N 1
ATOM 667 C CA . GLU A 1 86 ? 9.123 7.728 -1.146 1.00 60.59 86 GLU A CA 1
ATOM 668 C C . GLU A 1 86 ? 10.013 6.844 -2.023 1.00 60.59 86 GLU A C 1
ATOM 670 O O . GLU A 1 86 ? 11.074 6.380 -1.618 1.00 60.59 86 GLU A O 1
ATOM 675 N N . THR A 1 87 ? 9.512 6.499 -3.207 1.00 56.75 87 THR A N 1
ATOM 676 C CA . THR A 1 87 ? 10.306 5.823 -4.222 1.00 56.75 87 THR A CA 1
ATOM 677 C C . THR A 1 87 ? 10.988 6.883 -5.049 1.00 56.75 87 THR A C 1
ATOM 679 O O . THR A 1 87 ? 10.324 7.768 -5.599 1.00 56.75 87 THR A O 1
ATOM 682 N N . ASP A 1 88 ? 12.298 6.751 -5.203 1.00 56.38 88 ASP A N 1
ATOM 683 C CA . ASP A 1 88 ? 12.991 7.444 -6.276 1.00 56.38 88 ASP A CA 1
ATOM 684 C C . ASP A 1 88 ? 12.297 7.112 -7.603 1.00 56.38 88 ASP A C 1
ATOM 686 O O . ASP A 1 88 ? 11.923 5.961 -7.85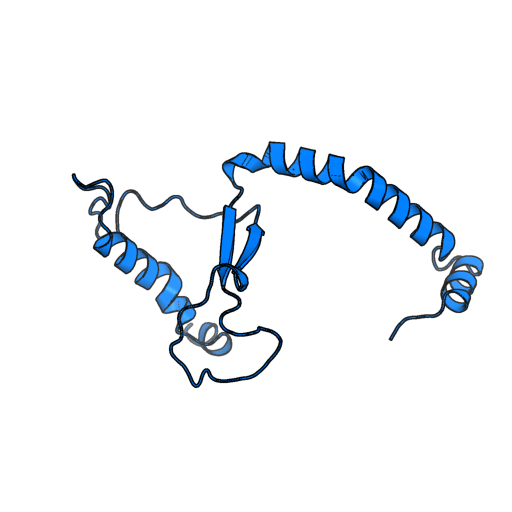3 1.00 56.38 88 ASP A O 1
ATOM 690 N N . ALA A 1 89 ? 12.111 8.124 -8.453 1.00 59.75 89 ALA A N 1
ATOM 691 C CA . ALA A 1 89 ? 11.680 7.893 -9.824 1.00 59.75 89 ALA A CA 1
ATOM 692 C C . ALA A 1 89 ? 12.611 6.865 -10.485 1.00 59.75 89 ALA A C 1
ATOM 694 O O . ALA A 1 89 ? 13.797 6.799 -10.145 1.00 59.75 89 ALA A O 1
ATOM 695 N N . ILE A 1 90 ? 12.085 6.084 -11.439 1.00 59.28 90 ILE A N 1
ATOM 696 C CA . ILE A 1 90 ? 12.912 5.171 -12.237 1.00 59.28 90 ILE A CA 1
ATOM 697 C C . ILE A 1 90 ? 14.118 5.975 -12.739 1.00 59.28 90 ILE A C 1
ATOM 699 O O . ILE A 1 90 ? 13.931 7.018 -13.376 1.00 59.28 90 ILE A O 1
ATOM 703 N N . PRO A 1 91 ? 15.343 5.562 -12.385 1.00 62.84 91 PRO A N 1
ATOM 704 C CA . PRO A 1 91 ? 16.508 6.396 -12.589 1.00 62.84 91 PRO A CA 1
ATOM 705 C C . PRO A 1 91 ? 16.732 6.567 -14.088 1.00 62.84 91 PRO A C 1
ATOM 707 O O . PRO A 1 91 ? 16.850 5.589 -14.813 1.00 62.84 91 PRO A O 1
ATOM 710 N N . ILE A 1 92 ? 16.826 7.815 -14.551 1.00 65.81 92 ILE A N 1
ATOM 711 C CA . ILE A 1 92 ? 17.077 8.147 -15.967 1.00 65.81 92 ILE A CA 1
ATOM 712 C C . ILE A 1 92 ? 18.416 7.549 -16.444 1.00 65.81 92 ILE A C 1
ATOM 714 O O . ILE A 1 92 ? 18.595 7.295 -17.638 1.00 65.81 92 ILE A O 1
ATOM 718 N N . TYR A 1 93 ? 19.327 7.277 -15.504 1.00 73.25 93 TYR A N 1
ATOM 719 C CA . TYR A 1 93 ? 20.648 6.698 -15.717 1.00 73.25 93 TYR A CA 1
ATOM 720 C C . TYR A 1 93 ? 20.875 5.493 -14.795 1.00 73.25 93 TYR A C 1
ATOM 722 O O . TYR A 1 93 ? 20.612 5.566 -13.597 1.00 73.25 93 TYR A O 1
ATOM 730 N N . GLY A 1 94 ? 21.395 4.394 -15.339 1.00 67.88 94 GLY A N 1
ATOM 731 C CA . GLY A 1 94 ? 21.853 3.242 -14.565 1.00 67.88 94 GLY A CA 1
ATOM 732 C C . GLY A 1 94 ? 23.124 3.539 -13.756 1.00 67.88 94 GLY A C 1
ATOM 733 O O . GLY A 1 94 ? 23.724 4.607 -13.866 1.00 67.88 94 GLY A O 1
ATOM 734 N N . LEU A 1 95 ? 23.581 2.563 -12.964 1.00 66.50 95 LEU A N 1
ATOM 735 C CA . LEU A 1 95 ? 24.738 2.707 -12.056 1.00 66.50 95 LEU A CA 1
ATOM 736 C C . LEU A 1 95 ? 26.072 2.981 -12.774 1.00 66.50 95 LEU A C 1
ATOM 738 O O . LEU A 1 95 ? 27.015 3.478 -12.170 1.00 66.50 95 LEU A O 1
ATOM 742 N N . ASN A 1 96 ? 26.140 2.699 -14.074 1.00 73.50 96 ASN A N 1
ATOM 743 C CA . ASN A 1 96 ? 27.273 2.993 -14.952 1.00 73.50 96 ASN A CA 1
ATOM 744 C C . ASN A 1 96 ? 27.145 4.341 -15.697 1.00 73.50 96 ASN A C 1
ATOM 746 O O . ASN A 1 96 ? 27.962 4.623 -16.570 1.00 73.50 96 ASN A O 1
ATOM 750 N N . GLY A 1 97 ? 26.113 5.142 -15.411 1.00 72.69 97 GLY A N 1
ATOM 751 C CA . GLY A 1 97 ? 25.845 6.417 -16.085 1.00 72.69 97 GLY A CA 1
ATOM 752 C C . GLY A 1 97 ? 25.195 6.296 -17.469 1.00 72.69 97 GLY A C 1
ATOM 753 O O . GLY A 1 97 ? 24.981 7.312 -18.127 1.00 72.69 97 GLY A O 1
ATOM 754 N N . VAL A 1 98 ? 24.858 5.086 -17.930 1.00 74.44 98 VAL A N 1
ATOM 755 C CA . VAL A 1 98 ? 24.156 4.876 -19.208 1.00 74.44 98 VAL A CA 1
ATOM 756 C C . VAL A 1 98 ? 22.668 5.151 -19.021 1.00 74.44 98 VAL A C 1
ATOM 758 O O . VAL A 1 98 ? 22.081 4.700 -18.037 1.00 74.44 98 VAL A O 1
ATOM 761 N N . SER A 1 99 ? 22.043 5.881 -19.952 1.00 74.38 99 SER A N 1
ATOM 762 C CA . SER A 1 99 ? 20.607 6.146 -19.855 1.00 74.38 99 SER A CA 1
ATOM 763 C C . SER A 1 99 ? 19.802 4.851 -19.937 1.00 74.38 99 SER A C 1
ATOM 765 O O . SER A 1 99 ? 20.056 4.011 -20.798 1.00 74.38 99 SER A O 1
ATOM 767 N N . VAL A 1 100 ? 18.811 4.706 -19.055 1.00 68.62 100 VAL A N 1
ATOM 768 C CA . VAL A 1 100 ? 17.855 3.591 -19.125 1.00 68.62 100 VAL A CA 1
ATOM 769 C C . VAL A 1 100 ? 16.844 3.779 -20.254 1.00 68.62 100 VAL A C 1
ATOM 771 O O . VAL A 1 100 ? 16.111 2.850 -20.569 1.00 68.62 100 VAL A O 1
ATOM 774 N N . HIS A 1 101 ? 16.764 4.967 -20.855 1.00 68.00 101 HIS A N 1
ATOM 775 C CA . HIS A 1 101 ? 15.888 5.228 -21.987 1.00 68.00 101 HIS A CA 1
ATOM 776 C C . HIS A 1 101 ? 16.620 4.895 -23.288 1.00 68.00 101 HIS A C 1
ATOM 778 O O . HIS A 1 101 ? 17.667 5.464 -23.592 1.00 68.00 101 HIS A O 1
ATOM 784 N N . ASN A 1 102 ? 16.054 3.980 -24.072 1.00 64.25 102 ASN A N 1
ATOM 785 C CA . ASN A 1 102 ? 16.511 3.653 -25.422 1.00 64.25 102 ASN A CA 1
ATOM 786 C C . ASN A 1 102 ? 15.392 3.967 -26.440 1.00 64.25 102 ASN A C 1
ATOM 788 O O . ASN A 1 102 ? 14.310 4.426 -26.072 1.00 64.25 102 ASN A O 1
ATOM 792 N N . HIS A 1 103 ? 15.616 3.716 -27.734 1.00 60.72 103 HIS A N 1
ATOM 793 C CA . HIS A 1 103 ? 14.583 3.933 -28.762 1.00 60.72 103 HIS A CA 1
ATOM 794 C C . HIS A 1 103 ? 13.307 3.081 -28.569 1.00 60.72 103 HIS A C 1
ATOM 796 O O . HIS A 1 103 ? 12.281 3.401 -29.159 1.00 60.72 103 HIS A O 1
ATOM 802 N N . ALA A 1 104 ? 13.342 2.039 -27.730 1.00 61.41 104 ALA A N 1
ATOM 803 C CA . ALA A 1 104 ? 12.193 1.222 -27.333 1.00 61.41 104 ALA A CA 1
ATOM 804 C C . ALA A 1 104 ? 11.550 1.696 -26.007 1.00 61.41 104 ALA A C 1
ATOM 806 O O . ALA A 1 104 ? 10.894 0.910 -25.329 1.00 61.41 104 ALA A O 1
ATOM 807 N N . LEU A 1 105 ? 11.712 2.984 -25.660 1.00 61.47 105 LEU A N 1
ATOM 808 C CA . LEU A 1 105 ? 11.243 3.690 -24.451 1.00 61.47 105 LEU A CA 1
ATOM 809 C C . LEU A 1 105 ? 12.076 3.425 -23.192 1.00 61.47 105 LEU A C 1
ATOM 811 O O . LEU A 1 105 ? 12.478 4.377 -22.518 1.00 61.47 105 LEU A O 1
ATOM 815 N N . ILE A 1 106 ? 12.318 2.159 -22.859 1.00 69.06 106 ILE A N 1
ATOM 816 C CA . ILE A 1 106 ? 13.013 1.741 -21.637 1.00 69.06 106 ILE A CA 1
ATOM 817 C C . ILE A 1 106 ? 13.843 0.486 -21.931 1.00 6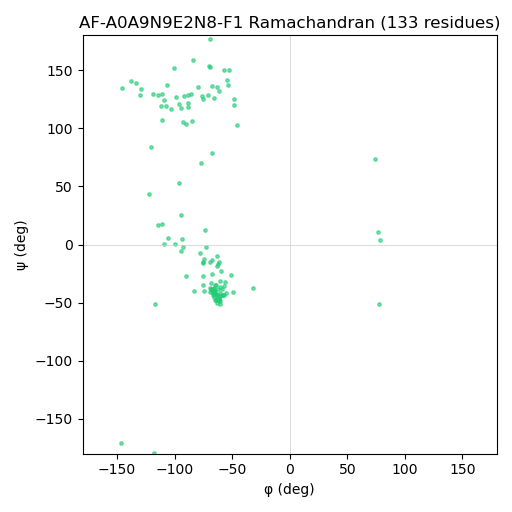9.06 106 ILE A C 1
ATOM 819 O O . ILE A 1 106 ? 13.346 -0.462 -22.534 1.00 69.06 106 ILE A O 1
ATOM 823 N N . ASP A 1 107 ? 15.092 0.458 -21.469 1.00 77.38 107 ASP A N 1
ATOM 824 C CA . ASP A 1 107 ? 15.959 -0.715 -21.494 1.00 77.38 107 ASP A CA 1
ATOM 825 C C . ASP A 1 107 ? 15.693 -1.609 -20.265 1.00 77.38 107 ASP A C 1
ATOM 827 O O . ASP A 1 107 ? 16.092 -1.268 -19.142 1.00 77.38 107 ASP A O 1
ATOM 831 N N . PRO A 1 108 ? 15.022 -2.763 -20.441 1.00 71.56 108 PRO A N 1
ATOM 832 C CA . PRO A 1 108 ? 14.654 -3.627 -19.326 1.00 71.56 108 PRO A CA 1
ATOM 833 C C . PRO A 1 108 ? 15.873 -4.270 -18.657 1.00 71.56 108 PRO A C 1
ATOM 835 O O . PRO A 1 108 ? 15.813 -4.595 -17.471 1.00 71.56 108 PRO A O 1
ATOM 838 N N . LEU A 1 109 ? 16.987 -4.439 -19.376 1.00 78.31 109 LEU A N 1
ATOM 839 C CA . LEU A 1 109 ? 18.176 -5.099 -18.844 1.00 78.31 109 LEU A CA 1
ATOM 840 C C . LEU A 1 109 ? 18.905 -4.182 -17.858 1.00 78.31 109 LEU A C 1
ATOM 842 O O . LEU A 1 109 ? 19.342 -4.624 -16.794 1.00 78.31 109 LEU A O 1
ATOM 846 N N . ILE A 1 110 ? 18.971 -2.887 -18.178 1.00 75.25 110 ILE A N 1
ATOM 847 C CA . ILE A 1 110 ? 19.569 -1.878 -17.299 1.00 75.25 110 ILE A CA 1
ATOM 848 C C . ILE A 1 110 ? 18.697 -1.658 -16.055 1.00 75.25 110 ILE A C 1
ATOM 850 O O . ILE A 1 110 ? 19.236 -1.595 -14.949 1.00 75.25 110 ILE A O 1
ATOM 854 N N . ILE A 1 111 ? 17.364 -1.617 -16.199 1.00 73.62 111 ILE A N 1
ATOM 855 C CA . ILE A 1 111 ? 16.451 -1.548 -15.044 1.00 73.62 111 ILE A CA 1
ATOM 856 C C . ILE A 1 111 ? 16.595 -2.781 -14.155 1.00 73.62 111 ILE A C 1
ATOM 858 O O . ILE A 1 111 ? 16.732 -2.636 -12.943 1.00 73.62 111 ILE A O 1
ATOM 862 N N . SER A 1 112 ? 16.594 -3.983 -14.737 1.00 75.62 112 SER A N 1
ATOM 863 C CA . SER A 1 112 ? 16.733 -5.220 -13.965 1.00 75.62 112 SER A CA 1
ATOM 864 C C . SER A 1 112 ? 18.034 -5.226 -13.169 1.00 75.62 112 SER A C 1
ATOM 866 O O . SER A 1 112 ? 18.020 -5.560 -11.990 1.00 75.62 112 SER A O 1
ATOM 868 N N . LYS A 1 113 ? 19.146 -4.802 -13.781 1.00 78.81 113 LYS A N 1
ATOM 869 C CA . LYS A 1 113 ? 20.442 -4.709 -13.103 1.00 78.81 113 LYS A CA 1
ATOM 870 C C . LYS A 1 113 ? 20.440 -3.668 -11.980 1.00 78.81 113 LYS A C 1
ATOM 872 O O . LYS A 1 113 ? 20.959 -3.930 -10.901 1.00 78.81 113 LYS A O 1
ATOM 877 N N . TYR A 1 114 ? 19.821 -2.507 -12.203 1.00 76.62 114 TYR A N 1
ATOM 878 C CA . TYR A 1 114 ? 19.671 -1.478 -11.171 1.00 76.62 114 TYR A CA 1
ATOM 879 C C . TYR A 1 114 ? 18.855 -1.977 -9.972 1.00 76.62 114 TYR A C 1
ATOM 881 O O . TYR A 1 114 ? 19.255 -1.779 -8.826 1.00 76.62 114 TYR A O 1
ATOM 889 N N . LEU A 1 115 ? 17.716 -2.628 -10.229 1.00 73.00 115 LEU A N 1
ATOM 890 C CA . LEU A 1 115 ? 16.857 -3.176 -9.180 1.00 73.00 115 LEU A CA 1
ATOM 891 C C . LEU A 1 115 ? 17.553 -4.305 -8.415 1.00 73.00 115 LEU A C 1
ATOM 893 O O . LEU A 1 115 ? 17.420 -4.381 -7.192 1.00 73.00 115 LEU A O 1
ATOM 897 N N . ASP A 1 116 ? 18.316 -5.143 -9.117 1.00 74.88 116 ASP A N 1
ATOM 898 C CA . ASP A 1 116 ? 19.081 -6.225 -8.509 1.00 74.88 116 ASP A CA 1
ATOM 899 C C . ASP A 1 116 ? 20.152 -5.682 -7.549 1.00 74.88 116 ASP A C 1
ATOM 901 O O . ASP A 1 116 ? 20.190 -6.035 -6.370 1.00 74.88 116 ASP A O 1
ATOM 905 N N . GLU A 1 117 ? 20.953 -4.720 -8.013 1.00 74.31 117 GLU A N 1
ATOM 906 C CA . GLU A 1 117 ? 22.030 -4.120 -7.222 1.00 74.31 117 GLU A CA 1
ATOM 907 C C . GLU A 1 117 ? 21.513 -3.250 -6.062 1.00 74.31 117 GLU A C 1
ATOM 909 O O . GLU A 1 117 ? 22.103 -3.271 -4.977 1.00 74.31 117 GLU A O 1
ATOM 914 N N . LYS A 1 118 ? 20.414 -2.503 -6.257 1.00 71.50 118 LYS A N 1
ATOM 915 C CA . LYS A 1 118 ? 19.866 -1.583 -5.243 1.00 71.50 118 LYS A CA 1
ATOM 916 C C . LYS A 1 118 ? 18.970 -2.274 -4.217 1.00 71.50 118 LYS A C 1
ATOM 918 O O . LYS A 1 118 ? 19.031 -1.930 -3.039 1.00 71.50 118 LYS A O 1
ATOM 923 N N . TYR A 1 119 ? 18.135 -3.220 -4.643 1.00 68.25 119 TYR A N 1
ATOM 924 C CA . TYR A 1 119 ? 17.105 -3.815 -3.788 1.00 68.25 119 TYR A CA 1
ATOM 925 C C . TYR A 1 119 ? 17.326 -5.308 -3.563 1.00 68.25 119 TYR A C 1
ATOM 927 O O . TYR A 1 119 ? 17.351 -5.740 -2.409 1.00 68.25 119 TYR A O 1
ATOM 935 N N . MET A 1 120 ? 17.524 -6.103 -4.619 1.00 70.62 120 MET A N 1
ATOM 936 C CA . MET A 1 120 ? 17.561 -7.564 -4.462 1.00 70.62 120 MET A CA 1
ATOM 937 C C . MET A 1 120 ? 18.788 -8.041 -3.700 1.00 70.62 120 MET A C 1
ATOM 939 O O . MET A 1 120 ? 18.631 -8.880 -2.821 1.00 70.62 120 MET A O 1
ATOM 943 N N . ARG A 1 121 ? 19.968 -7.443 -3.910 1.00 64.88 121 ARG A N 1
ATOM 944 C CA . ARG A 1 121 ? 21.181 -7.768 -3.139 1.00 64.88 121 ARG A CA 1
ATOM 945 C C . ARG A 1 121 ? 20.982 -7.575 -1.633 1.00 64.88 121 ARG A C 1
ATOM 947 O O . ARG A 1 121 ? 21.493 -8.349 -0.827 1.00 64.88 121 ARG A O 1
ATOM 954 N N . VAL A 1 122 ? 20.210 -6.557 -1.249 1.00 58.31 122 VAL A N 1
ATOM 955 C CA . VAL A 1 122 ? 19.846 -6.277 0.149 1.00 58.31 122 VAL A CA 1
ATOM 956 C C . VAL A 1 122 ? 18.780 -7.264 0.639 1.00 58.31 122 VAL A C 1
ATOM 958 O O . VAL A 1 122 ? 18.810 -7.679 1.796 1.00 58.31 122 VAL A O 1
ATOM 961 N N . MET A 1 123 ? 17.856 -7.681 -0.230 1.00 56.41 123 MET A N 1
ATOM 962 C CA . MET A 1 123 ? 16.816 -8.664 0.091 1.00 56.41 123 MET A CA 1
ATOM 963 C C . MET A 1 123 ? 17.318 -10.110 0.166 1.00 56.41 123 MET A C 1
ATOM 965 O O . MET A 1 123 ? 16.766 -10.882 0.946 1.00 56.41 123 MET A O 1
ATOM 969 N N . THR A 1 124 ? 18.387 -10.463 -0.552 1.00 59.59 124 THR A N 1
ATOM 970 C CA . THR A 1 124 ? 19.039 -11.782 -0.487 1.00 59.59 124 THR A CA 1
ATOM 971 C C . THR A 1 124 ? 19.767 -12.037 0.829 1.00 59.59 124 THR A C 1
ATOM 973 O O . THR A 1 124 ? 20.076 -13.185 1.141 1.00 59.59 124 THR A O 1
ATOM 976 N N . VAL A 1 125 ? 20.016 -10.993 1.628 1.00 61.25 125 VAL A N 1
ATOM 977 C CA . VAL A 1 125 ? 20.541 -11.136 2.989 1.00 61.25 125 VAL A CA 1
ATOM 978 C C . VAL A 1 125 ? 19.381 -11.205 3.980 1.00 61.25 125 VAL A C 1
ATOM 980 O O . VAL A 1 125 ? 18.492 -10.342 4.002 1.00 61.25 125 VAL A O 1
ATOM 983 N N . THR A 1 126 ? 19.400 -12.237 4.827 1.00 57.09 126 THR A N 1
ATOM 984 C CA . THR A 1 126 ? 18.423 -12.406 5.912 1.00 57.09 126 THR A CA 1
ATOM 985 C C . THR A 1 126 ? 18.430 -11.180 6.827 1.00 57.09 126 THR A C 1
ATOM 987 O O . THR A 1 126 ? 19.461 -10.529 6.977 1.00 57.09 126 THR A O 1
ATOM 990 N N . PHE A 1 127 ? 17.294 -10.855 7.457 1.00 54.84 127 PHE A N 1
ATOM 991 C CA . PHE A 1 127 ? 17.177 -9.691 8.351 1.00 54.84 127 PHE A CA 1
ATOM 992 C C . PHE A 1 127 ? 18.306 -9.635 9.395 1.00 54.84 127 PHE A C 1
ATOM 994 O O . PHE A 1 127 ? 18.882 -8.577 9.619 1.00 54.84 127 PHE A O 1
ATOM 1001 N N . SER A 1 128 ? 18.679 -10.786 9.961 1.00 58.16 128 SER A N 1
ATOM 1002 C CA . SER A 1 128 ? 19.801 -10.904 10.894 1.00 58.16 128 SER A CA 1
ATOM 1003 C C . SER A 1 128 ? 21.153 -10.621 10.233 1.00 58.16 128 SER A C 1
ATOM 1005 O O . SER A 1 128 ? 21.953 -9.905 10.813 1.00 58.16 128 SER A O 1
ATOM 1007 N N . GLY A 1 129 ? 21.398 -11.107 9.011 1.00 61.97 129 GLY A N 1
ATOM 1008 C CA . GLY A 1 129 ? 22.654 -10.894 8.277 1.00 61.97 129 GLY A CA 1
ATOM 1009 C C . GLY A 1 129 ? 22.911 -9.449 7.830 1.00 61.97 129 GLY A C 1
ATOM 1010 O O . GLY A 1 129 ? 24.033 -9.122 7.463 1.00 61.97 129 GLY A O 1
ATOM 1011 N N . ARG A 1 130 ? 21.905 -8.566 7.886 1.00 59.28 130 ARG A N 1
ATOM 1012 C CA . ARG A 1 130 ? 22.048 -7.146 7.510 1.00 59.28 130 ARG A CA 1
ATOM 1013 C C . ARG A 1 130 ? 22.790 -6.296 8.545 1.00 59.28 130 ARG A C 1
ATOM 1015 O O . ARG A 1 130 ? 23.211 -5.203 8.200 1.00 59.28 130 ARG A O 1
ATOM 1022 N N . PHE A 1 131 ? 22.952 -6.785 9.777 1.00 59.81 131 PHE A N 1
ATOM 1023 C CA . PHE A 1 131 ? 23.593 -6.057 10.883 1.00 59.81 131 PHE A CA 1
ATOM 1024 C C . PHE A 1 131 ? 25.007 -6.561 11.226 1.00 59.81 131 PHE A C 1
ATOM 1026 O O . PHE A 1 131 ? 25.585 -6.111 12.207 1.00 59.81 131 PHE A O 1
ATOM 1033 N N . TYR A 1 132 ? 25.557 -7.504 10.450 1.00 56.66 132 TYR A N 1
ATOM 1034 C CA . TYR A 1 132 ? 26.866 -8.129 10.710 1.00 56.66 132 TYR A CA 1
ATOM 1035 C C . TYR A 1 132 ? 27.928 -7.804 9.645 1.00 56.66 132 TYR A C 1
ATOM 1037 O O . TYR A 1 132 ? 28.931 -8.504 9.546 1.00 56.66 132 TYR A O 1
ATOM 1045 N N . HIS A 1 133 ? 27.712 -6.768 8.832 1.00 50.97 133 HIS A N 1
ATOM 1046 C CA . HIS A 1 133 ? 28.664 -6.324 7.808 1.00 50.97 133 HIS A CA 1
ATOM 1047 C C . HIS A 1 133 ? 29.081 -4.859 7.999 1.00 50.97 133 HIS A C 1
ATOM 1049 O O . HIS A 1 133 ? 29.157 -4.117 7.027 1.00 50.97 133 HIS A O 1
ATOM 1055 N N . ASP A 1 134 ? 29.359 -4.476 9.244 1.00 47.09 134 ASP A N 1
ATOM 1056 C CA . ASP A 1 134 ? 30.178 -3.305 9.564 1.00 47.09 134 ASP A CA 1
ATOM 1057 C C . ASP A 1 134 ? 31.390 -3.796 10.375 1.00 47.09 134 ASP A C 1
ATOM 1059 O O . ASP A 1 134 ? 31.339 -3.814 11.600 1.00 47.09 134 ASP A O 1
ATOM 1063 N N . ASP A 1 135 ? 32.427 -4.263 9.673 1.00 40.81 135 ASP A N 1
ATOM 1064 C CA . ASP A 1 135 ? 33.823 -4.400 10.132 1.00 40.81 135 ASP A CA 1
ATOM 1065 C C . ASP A 1 135 ? 34.761 -4.322 8.912 1.00 40.81 135 ASP A C 1
ATOM 1067 O O . ASP A 1 135 ? 34.504 -5.044 7.914 1.00 40.81 135 ASP A O 1
#

Nearest PDB structures (foldseek):
  7tja-assembly1_R  TM=3.590E-01  e=6.443E+00  Proteomonas sulcata
  7t8s-assembly4_N  TM=2.690E-01  e=4.622E+00  Cryptomonas pyrenoidifera
  7sut-assembly2_G  TM=3.193E-01  e=9.598E+00  Hemiselmis andersenii

Solvent-accessible surface area (backbone atoms only — not comparable to full-atom values): 8510 Å² total; per-residue (Å²): 140,79,84,53,62,67,59,38,35,49,38,21,74,72,70,77,51,67,38,52,69,58,52,53,49,52,51,49,55,50,59,71,45,38,64,60,51,50,52,52,50,45,67,75,41,55,93,51,53,42,82,43,76,44,68,44,84,62,54,89,91,54,100,67,82,81,92,69,93,69,81,78,55,82,89,46,49,46,79,45,81,47,70,76,68,96,65,79,70,85,59,66,45,35,95,85,69,48,60,26,58,48,100,79,66,55,39,64,68,50,49,51,51,43,47,38,69,71,46,45,60,60,63,76,40,52,82,74,62,70,76,74,78,84,129

pLDDT: mean 71.32, std 13.88, range [38.84, 94.69]

Organism: NCBI:txid144538

Mean predicted aligned error: 17.12 Å